Protein AF-W1YKC3-F1 (afdb_monomer_lite)

InterPro domains:
  IPR027417 P-loop containing nucleoside triphosphate hydrolase [G3DSA:3.40.50.300] (1-87)

Sequence (88 aa):
VDMMFDAGLIEEVEQLIKSGVNPDCQAFKGIGYKEVVEYMNGSISLDECRDLIKKNTRHFAKRQITWYKRMPYIEWIHIDSNTSKDFI

Foldseek 3Di:
DVVCVVVPLLVVLVVCVVVVNDCPDPVCVDQSNVLSVCVVVVNDPPVVSVVSSVVVVVVVVVVVVVVVVVPPPDDDDDDDPVNVPPPD

Structure (mmCIF, N/CA/C/O backbone):
data_AF-W1YKC3-F1
#
_entry.id   AF-W1YKC3-F1
#
loop_
_atom_site.group_PDB
_atom_site.id
_atom_site.type_symbol
_atom_site.label_atom_id
_atom_site.label_alt_id
_atom_site.label_comp_id
_atom_site.label_asym_id
_atom_site.label_entity_id
_atom_site.label_seq_id
_atom_site.pdbx_PDB_ins_code
_atom_site.Cartn_x
_atom_site.Cartn_y
_atom_site.Cartn_z
_atom_site.occupancy
_atom_site.B_iso_or_equiv
_atom_site.auth_seq_id
_atom_site.auth_comp_id
_atom_site.auth_asym_id
_atom_site.auth_atom_id
_atom_site.pdbx_PDB_model_num
ATOM 1 N N . VAL A 1 1 ? -2.212 7.775 -3.843 1.00 86.81 1 VAL A N 1
ATOM 2 C CA . VAL A 1 1 ? -2.433 7.388 -2.431 1.00 86.81 1 VAL A CA 1
ATOM 3 C C . VAL A 1 1 ? -3.250 8.442 -1.725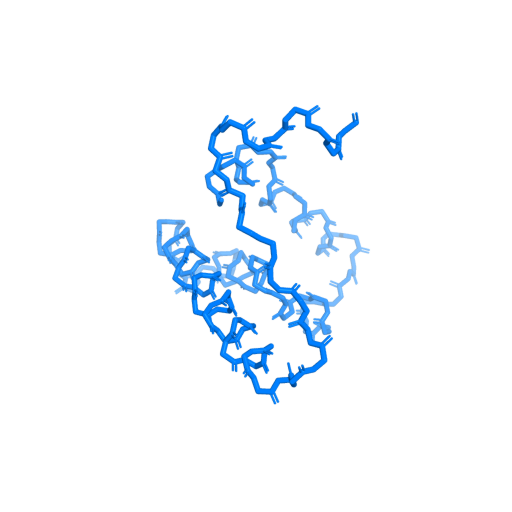 1.00 86.81 1 VAL A C 1
ATOM 5 O O . VAL A 1 1 ? -4.316 8.083 -1.270 1.00 86.81 1 VAL A O 1
ATOM 8 N N . ASP A 1 2 ? -2.833 9.712 -1.703 1.00 88.56 2 ASP A N 1
ATOM 9 C CA . ASP A 1 2 ? -3.613 10.766 -1.026 1.00 88.56 2 ASP A CA 1
ATOM 10 C C . ASP A 1 2 ? -5.059 10.836 -1.553 1.00 88.56 2 ASP A C 1
ATOM 12 O O . ASP A 1 2 ? -5.989 10.656 -0.781 1.00 88.56 2 ASP A O 1
ATOM 16 N N . MET A 1 3 ? -5.241 10.831 -2.879 1.00 91.06 3 MET A N 1
ATOM 17 C CA . MET A 1 3 ? -6.572 10.723 -3.501 1.00 91.06 3 MET A CA 1
ATOM 18 C C . MET A 1 3 ? -7.383 9.478 -3.089 1.00 91.06 3 MET A C 1
ATOM 20 O O . MET A 1 3 ? -8.603 9.528 -3.121 1.00 91.06 3 MET A O 1
ATOM 24 N N . MET A 1 4 ? -6.742 8.352 -2.741 1.00 88.44 4 MET A N 1
ATOM 25 C CA . MET A 1 4 ? -7.464 7.150 -2.282 1.00 88.44 4 MET A CA 1
ATOM 26 C C . MET A 1 4 ? -8.018 7.360 -0.873 1.00 88.44 4 MET A C 1
ATOM 28 O O . MET A 1 4 ? -9.134 6.947 -0.585 1.00 88.44 4 MET A O 1
ATOM 32 N N . PHE A 1 5 ? -7.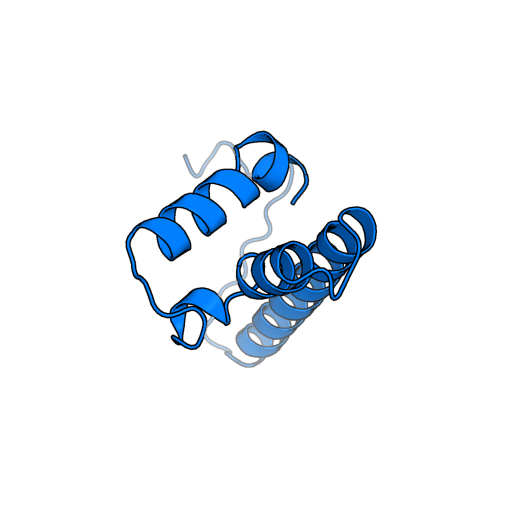243 8.013 -0.003 1.00 91.31 5 PHE A N 1
ATOM 33 C CA . PHE A 1 5 ? -7.706 8.387 1.331 1.00 91.31 5 PHE A CA 1
ATOM 34 C C . PHE A 1 5 ? -8.818 9.432 1.247 1.00 91.31 5 PHE A C 1
ATOM 36 O O . PHE A 1 5 ? -9.835 9.265 1.905 1.00 91.31 5 PHE A O 1
ATOM 43 N N . ASP A 1 6 ? -8.661 10.444 0.392 1.00 91.44 6 ASP A N 1
ATOM 44 C CA . ASP A 1 6 ? -9.684 11.477 0.186 1.00 91.44 6 ASP A CA 1
ATOM 45 C C . ASP A 1 6 ? -10.982 10.900 -0.409 1.00 91.44 6 ASP A C 1
ATOM 47 O O . ASP A 1 6 ? -12.065 11.421 -0.159 1.00 91.44 6 ASP A O 1
ATOM 51 N N . ALA A 1 7 ? -10.883 9.808 -1.175 1.00 93.19 7 ALA A N 1
ATOM 52 C CA . ALA A 1 7 ? -12.024 9.082 -1.730 1.00 93.19 7 ALA A CA 1
ATOM 53 C C . ALA A 1 7 ? -12.684 8.090 -0.751 1.00 93.19 7 ALA A C 1
ATOM 55 O O . ALA A 1 7 ? -13.680 7.469 -1.116 1.00 93.19 7 ALA A O 1
ATOM 56 N N . GLY A 1 8 ? -12.161 7.936 0.469 1.00 93.31 8 GLY A N 1
ATOM 57 C CA . GLY A 1 8 ? -12.787 7.125 1.514 1.00 93.31 8 GLY A CA 1
ATOM 58 C C . GLY A 1 8 ? -12.264 5.688 1.653 1.00 93.31 8 GLY A C 1
ATOM 59 O O . GLY A 1 8 ? -13.032 4.765 1.924 1.00 93.31 8 GLY A O 1
ATOM 60 N N . LEU A 1 9 ? -10.959 5.461 1.449 1.00 92.81 9 LEU A N 1
ATOM 61 C CA . LEU A 1 9 ? -10.345 4.129 1.593 1.00 92.81 9 LEU A CA 1
ATOM 62 C C . LEU A 1 9 ? -10.561 3.507 2.988 1.00 92.81 9 LEU A C 1
ATOM 64 O O . LEU A 1 9 ? -10.715 2.293 3.103 1.00 92.81 9 LEU A O 1
ATOM 68 N N . ILE A 1 10 ? -10.541 4.314 4.052 1.00 94.00 10 ILE A N 1
ATOM 69 C CA . ILE A 1 10 ? -10.695 3.808 5.426 1.00 94.00 10 ILE A CA 1
ATOM 70 C C . ILE A 1 10 ? -12.130 3.328 5.641 1.00 94.00 10 ILE A C 1
ATOM 72 O O . ILE A 1 10 ? -12.357 2.251 6.188 1.00 94.00 10 ILE A O 1
ATOM 76 N N . GLU A 1 11 ? -13.087 4.115 5.166 1.00 95.12 11 GLU A N 1
ATOM 77 C CA . GLU A 1 11 ? -14.517 3.856 5.233 1.00 95.12 11 GLU A CA 1
ATOM 78 C C . GLU A 1 11 ? -14.877 2.583 4.461 1.00 95.12 11 GLU A C 1
ATOM 80 O O . GLU A 1 11 ? -15.654 1.766 4.952 1.00 95.12 11 GLU A O 1
ATOM 85 N N . GLU A 1 12 ? -14.278 2.370 3.287 1.00 94.25 12 GLU A N 1
ATOM 86 C CA . GLU A 1 12 ? -14.454 1.141 2.508 1.00 94.25 12 GLU A CA 1
ATOM 87 C C . GLU A 1 12 ? -13.983 -0.096 3.291 1.00 94.25 12 GLU A C 1
ATOM 89 O O . GLU A 1 12 ? -14.724 -1.073 3.432 1.00 94.25 12 GLU A O 1
ATOM 94 N N . VAL A 1 13 ? -12.770 -0.050 3.853 1.00 93.31 13 VAL A N 1
ATOM 95 C CA . VAL A 1 13 ? -12.208 -1.155 4.647 1.00 93.31 13 VAL A CA 1
ATOM 96 C C . VAL A 1 13 ? -13.063 -1.430 5.884 1.00 93.31 13 VAL A C 1
ATOM 98 O O . VAL A 1 13 ? -13.366 -2.587 6.183 1.00 93.31 13 VAL A O 1
ATOM 101 N N . GLU A 1 14 ? -13.511 -0.379 6.571 1.00 93.06 14 GLU A N 1
ATOM 102 C CA . GLU A 1 14 ? -14.393 -0.498 7.728 1.00 93.06 14 GLU A CA 1
ATOM 103 C C . GLU A 1 14 ? -15.721 -1.176 7.363 1.00 93.06 14 GLU A C 1
ATOM 105 O O . GLU A 1 14 ? -16.170 -2.082 8.070 1.00 93.06 14 GLU A O 1
ATOM 110 N N . GLN A 1 15 ? -16.347 -0.770 6.256 1.00 94.56 15 GLN A N 1
ATOM 111 C CA . GLN A 1 15 ? -17.594 -1.367 5.780 1.00 94.56 15 GLN A CA 1
ATOM 112 C C . GLN A 1 15 ? -17.422 -2.845 5.424 1.00 94.56 15 GLN A C 1
ATOM 114 O O . GLN A 1 15 ? -18.275 -3.660 5.782 1.00 94.56 15 GLN A O 1
ATOM 119 N N . LEU A 1 16 ? -16.311 -3.216 4.783 1.00 93.25 16 LEU A N 1
ATOM 120 C CA . LEU A 1 16 ? -16.022 -4.609 4.439 1.00 93.25 16 LEU A CA 1
ATOM 121 C C . LEU A 1 16 ? -15.893 -5.486 5.690 1.00 93.25 16 LEU A C 1
ATOM 123 O O . LEU A 1 16 ? -16.511 -6.550 5.756 1.00 93.25 16 LEU A O 1
ATOM 127 N N . ILE A 1 17 ? -15.173 -5.022 6.713 1.00 90.38 17 ILE A N 1
ATOM 128 C CA . ILE A 1 17 ? -15.052 -5.748 7.986 1.00 90.38 17 ILE A CA 1
ATOM 129 C C . ILE A 1 17 ? -16.420 -5.851 8.674 1.00 90.38 17 ILE A C 1
ATOM 131 O O . ILE A 1 17 ? -16.821 -6.939 9.089 1.00 90.38 17 ILE A O 1
ATOM 135 N N . LYS A 1 18 ? -17.180 -4.748 8.739 1.00 92.56 18 LYS A N 1
ATOM 136 C CA . LYS A 1 18 ? -18.536 -4.728 9.323 1.00 92.56 18 LYS A CA 1
ATOM 137 C C . LYS A 1 18 ? -19.510 -5.654 8.593 1.00 92.56 18 LYS A C 1
ATOM 139 O O . LYS A 1 18 ? -20.398 -6.214 9.229 1.00 92.56 18 LYS A O 1
ATOM 144 N N . SER A 1 19 ? -19.338 -5.848 7.286 1.00 92.69 19 SER A N 1
ATOM 145 C CA . SER A 1 19 ? -20.147 -6.779 6.489 1.00 92.69 19 SER A CA 1
ATOM 146 C C . SER A 1 19 ? -19.820 -8.262 6.734 1.00 92.69 19 SER A C 1
ATOM 148 O O . SER A 1 19 ? -20.499 -9.136 6.199 1.00 92.69 19 SER A O 1
ATOM 150 N N . GLY A 1 20 ? -18.815 -8.557 7.569 1.00 90.44 20 GLY A N 1
ATOM 151 C CA . GLY A 1 20 ? -18.432 -9.913 7.963 1.00 90.44 20 GLY A CA 1
ATOM 152 C C . GLY A 1 20 ? -17.346 -10.543 7.091 1.00 90.44 20 GLY A C 1
ATOM 153 O O . GLY A 1 20 ? -17.092 -11.743 7.210 1.00 90.44 20 GLY A O 1
ATOM 154 N N . VAL A 1 21 ? -16.687 -9.770 6.220 1.00 89.50 21 VAL A N 1
ATOM 155 C CA . VAL A 1 21 ? -15.542 -10.277 5.454 1.00 89.50 21 VAL A CA 1
ATOM 156 C C . VAL A 1 21 ? -14.382 -10.517 6.413 1.00 89.50 21 VAL A C 1
ATOM 158 O O . VAL A 1 21 ? -13.965 -9.619 7.140 1.00 89.50 21 VAL A O 1
ATOM 161 N N . ASN A 1 22 ? -13.843 -11.736 6.400 1.00 88.12 22 ASN A N 1
ATOM 162 C CA . ASN A 1 22 ? -12.725 -12.104 7.260 1.00 88.12 22 ASN A CA 1
ATOM 163 C C . ASN A 1 22 ? -11.473 -11.257 6.921 1.00 88.12 22 ASN A C 1
ATOM 165 O O . ASN A 1 22 ? -10.990 -11.364 5.786 1.00 88.12 22 ASN A O 1
ATOM 169 N N . PRO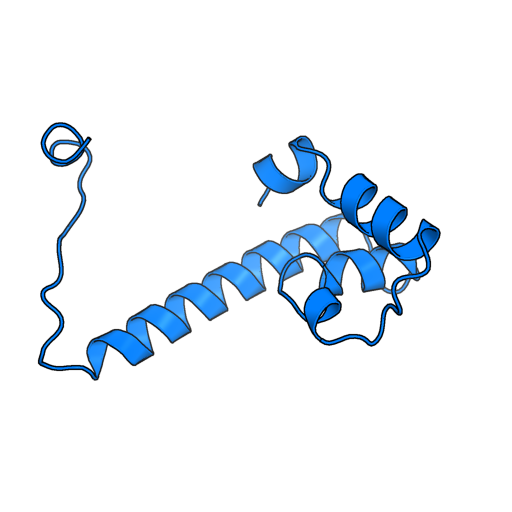 A 1 23 ? -10.912 -10.487 7.879 1.00 84.06 23 PRO A N 1
ATOM 170 C CA . PRO A 1 23 ? -9.684 -9.705 7.695 1.00 84.06 23 PRO A CA 1
ATOM 171 C C . PRO A 1 23 ? -8.458 -10.520 7.250 1.00 84.06 23 PRO A C 1
ATOM 173 O O . PRO A 1 23 ? -7.558 -9.977 6.617 1.00 84.06 23 PRO A O 1
ATOM 176 N N . ASP A 1 24 ? -8.426 -11.829 7.513 1.00 87.62 24 ASP A N 1
ATOM 177 C CA . ASP A 1 24 ? -7.322 -12.715 7.119 1.00 87.62 24 ASP A CA 1
ATOM 178 C C . ASP A 1 24 ? -7.418 -13.215 5.667 1.00 87.62 24 ASP A C 1
ATOM 180 O O . ASP A 1 24 ? -6.525 -13.925 5.175 1.00 87.62 24 ASP A O 1
ATOM 184 N N . CYS A 1 25 ? -8.500 -12.879 4.954 1.00 91.19 25 CYS A N 1
ATOM 185 C CA . CYS A 1 25 ? -8.685 -13.325 3.580 1.00 91.19 25 CYS A CA 1
ATOM 186 C C . CYS A 1 25 ? -7.656 -12.695 2.627 1.00 91.19 25 CYS A C 1
ATOM 188 O O . CYS A 1 25 ? -7.048 -11.657 2.888 1.00 91.19 25 CYS A O 1
ATOM 190 N N . GLN A 1 26 ? -7.458 -13.334 1.472 1.00 90.69 26 GLN A N 1
ATOM 191 C CA . GLN A 1 26 ? -6.442 -12.908 0.509 1.00 90.69 26 GLN A CA 1
ATOM 192 C C . GLN A 1 26 ? -6.665 -11.477 -0.010 1.00 90.69 26 GLN A C 1
ATOM 194 O O . GLN A 1 26 ? -5.688 -10.795 -0.311 1.00 90.69 26 GLN A O 1
ATOM 199 N N . ALA A 1 27 ? -7.917 -11.014 -0.087 1.00 89.56 27 ALA A N 1
ATOM 200 C CA . ALA A 1 27 ? -8.245 -9.668 -0.556 1.00 89.56 27 ALA A CA 1
ATOM 201 C C . ALA A 1 27 ? -7.662 -8.578 0.362 1.00 89.56 27 ALA A C 1
ATOM 203 O O . ALA A 1 27 ? -7.049 -7.631 -0.126 1.00 89.56 27 ALA A O 1
ATOM 204 N N . PHE A 1 28 ? -7.734 -8.764 1.685 1.00 89.69 28 PHE A N 1
ATOM 205 C CA . PHE A 1 28 ? -7.178 -7.813 2.656 1.00 89.69 28 PHE A CA 1
ATOM 206 C C . PHE A 1 28 ? -5.649 -7.791 2.700 1.00 89.69 28 PHE A C 1
ATOM 208 O O . PHE A 1 28 ? -5.064 -6.866 3.252 1.00 89.69 28 PHE A O 1
ATOM 215 N N . LYS A 1 29 ? -4.969 -8.760 2.077 1.00 90.69 29 LYS A N 1
ATOM 216 C CA . LYS A 1 29 ? -3.500 -8.760 1.969 1.00 90.69 29 LYS A CA 1
ATOM 217 C C . LYS A 1 29 ? -2.981 -7.833 0.864 1.00 90.69 29 LYS A C 1
ATOM 219 O O . LYS A 1 29 ? -1.766 -7.713 0.699 1.00 90.69 29 LYS A O 1
ATOM 224 N N . GLY A 1 30 ? -3.875 -7.206 0.095 1.00 93.19 30 GLY A N 1
ATOM 225 C CA . GLY A 1 30 ? -3.527 -6.198 -0.901 1.00 93.19 30 GLY A CA 1
ATOM 226 C C . GLY A 1 30 ? -2.918 -4.937 -0.279 1.00 93.19 30 GLY A C 1
ATOM 227 O O . GLY A 1 30 ? -3.244 -4.567 0.848 1.00 93.19 30 GLY A O 1
ATOM 228 N N . ILE A 1 31 ? -2.041 -4.268 -1.038 1.00 93.94 31 ILE A N 1
ATOM 229 C CA . ILE A 1 31 ? -1.477 -2.961 -0.661 1.00 93.94 31 ILE A CA 1
ATOM 230 C C . ILE A 1 31 ? -2.626 -1.952 -0.566 1.00 93.94 31 ILE A C 1
ATOM 232 O O . ILE A 1 31 ? -3.424 -1.846 -1.495 1.00 93.94 31 ILE A O 1
ATOM 236 N N . GLY A 1 32 ? -2.696 -1.209 0.533 1.00 93.12 32 GLY A N 1
ATOM 237 C CA . GLY A 1 32 ? -3.822 -0.346 0.879 1.00 93.12 32 GLY A CA 1
ATOM 238 C C . GLY A 1 32 ? -4.647 -0.974 1.993 1.00 93.12 32 GLY A C 1
ATOM 239 O O . GLY A 1 32 ? -4.645 -0.479 3.112 1.00 93.12 32 GLY A O 1
ATOM 240 N N . TYR A 1 33 ? -5.299 -2.098 1.701 1.00 94.31 33 TYR A N 1
ATOM 241 C CA . TYR A 1 33 ? -6.178 -2.793 2.645 1.00 94.31 33 TYR A CA 1
ATOM 242 C C . TYR A 1 33 ? -5.424 -3.302 3.870 1.00 94.31 33 TYR A C 1
ATOM 244 O O . TYR A 1 33 ? -5.864 -3.080 4.995 1.00 94.31 33 TYR A O 1
ATOM 252 N N . LYS A 1 34 ? -4.266 -3.937 3.662 1.00 94.38 34 LYS A N 1
ATOM 253 C CA . LYS A 1 34 ? -3.468 -4.499 4.752 1.00 94.38 34 LYS A CA 1
ATOM 254 C C . LYS A 1 34 ? -3.050 -3.415 5.747 1.00 94.38 34 LYS A C 1
ATOM 256 O O . LYS A 1 34 ? -3.222 -3.577 6.951 1.00 94.38 34 LYS A O 1
ATOM 261 N N . GLU A 1 35 ? -2.505 -2.315 5.240 1.00 95.69 35 GLU A N 1
ATOM 262 C CA . GLU A 1 35 ? -2.035 -1.201 6.060 1.00 95.69 35 GLU A CA 1
ATOM 263 C C . GLU A 1 35 ? -3.193 -0.496 6.780 1.00 95.69 35 GLU A C 1
ATOM 265 O O . GLU A 1 35 ? -3.036 -0.069 7.922 1.00 95.69 35 GLU A O 1
ATOM 270 N N . VAL A 1 36 ? -4.368 -0.386 6.151 1.00 95.25 36 VAL A N 1
ATOM 271 C CA . VAL A 1 36 ? -5.553 0.175 6.817 1.00 95.25 36 VAL A CA 1
ATOM 272 C C . VAL A 1 36 ? -6.047 -0.752 7.926 1.00 95.25 36 VAL A C 1
ATOM 274 O O . VAL A 1 36 ? -6.355 -0.268 9.007 1.00 95.25 36 VAL A O 1
ATOM 277 N N . VAL A 1 37 ? -6.050 -2.073 7.726 1.00 93.94 37 VAL A N 1
ATOM 278 C CA . VAL A 1 37 ? -6.387 -3.037 8.790 1.00 93.94 37 VAL A CA 1
ATOM 279 C C . VAL A 1 37 ? -5.413 -2.922 9.972 1.00 93.94 37 VAL A C 1
ATOM 281 O O . VAL A 1 37 ? -5.848 -2.903 11.122 1.00 93.94 37 VAL A O 1
ATOM 284 N N . GLU A 1 38 ? -4.106 -2.792 9.721 1.00 93.94 38 GLU A N 1
ATOM 285 C CA . GLU A 1 38 ? -3.098 -2.572 10.775 1.00 93.94 38 GLU A CA 1
ATOM 286 C C . GLU A 1 38 ? -3.347 -1.263 11.549 1.00 93.94 38 GLU A C 1
ATOM 288 O O . GLU A 1 38 ? -3.232 -1.242 12.779 1.00 93.94 38 GLU A O 1
ATOM 293 N N . TYR A 1 39 ? -3.745 -0.195 10.850 1.00 95.31 39 TYR A N 1
ATOM 294 C CA . TYR A 1 39 ? -4.161 1.069 11.462 1.00 95.31 39 TYR A CA 1
ATOM 295 C C . TYR A 1 39 ? -5.426 0.907 12.319 1.00 95.31 39 TYR A C 1
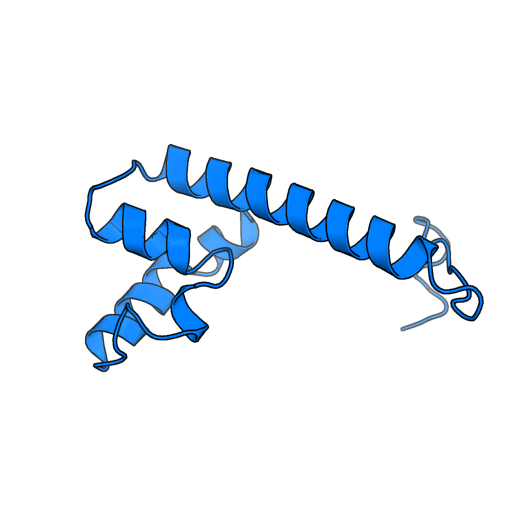ATOM 297 O O . TYR A 1 39 ? -5.447 1.344 13.468 1.00 95.31 39 TYR A O 1
ATOM 305 N N . MET A 1 40 ? -6.458 0.229 11.808 1.00 91.69 40 MET A N 1
ATOM 306 C CA . MET A 1 40 ? -7.712 -0.003 12.538 1.00 91.69 40 MET A CA 1
ATOM 307 C C . MET A 1 40 ? -7.520 -0.875 13.784 1.00 91.69 40 MET A C 1
ATOM 309 O O . MET A 1 40 ? -8.202 -0.675 14.787 1.00 91.69 40 MET A O 1
ATOM 313 N N . ASN A 1 41 ? -6.554 -1.794 13.754 1.00 91.62 41 ASN A N 1
ATOM 314 C CA . ASN A 1 41 ? -6.150 -2.594 14.911 1.00 91.62 41 ASN A CA 1
ATOM 315 C C . ASN A 1 41 ? -5.277 -1.813 15.916 1.00 91.62 41 ASN A C 1
ATOM 317 O O . ASN A 1 41 ? -4.841 -2.382 16.915 1.00 91.62 41 ASN A O 1
ATOM 321 N N . GLY A 1 42 ? -4.974 -0.536 15.653 1.00 93.81 42 GLY A N 1
ATOM 322 C CA . GLY A 1 42 ? -4.149 0.315 16.514 1.00 93.81 42 GLY A CA 1
ATOM 323 C C . GLY A 1 42 ? -2.662 -0.049 16.522 1.00 93.81 42 GLY A C 1
ATOM 324 O O . GLY A 1 42 ? -1.941 0.370 17.423 1.00 93.81 42 GLY A O 1
ATOM 325 N N . SER A 1 43 ? -2.194 -0.842 15.550 1.00 96.31 43 SER A N 1
ATOM 326 C CA . SER A 1 43 ? -0.792 -1.285 15.473 1.00 96.31 43 SER A CA 1
ATOM 327 C C . SER A 1 43 ? 0.138 -0.227 14.876 1.00 96.31 43 SER A C 1
ATOM 329 O O . SER A 1 43 ? 1.331 -0.235 15.166 1.00 96.31 43 SER A O 1
ATOM 331 N N . ILE A 1 44 ? -0.404 0.668 14.046 1.00 96.81 44 ILE A N 1
ATOM 332 C CA . ILE A 1 44 ? 0.308 1.786 13.414 1.00 96.81 44 ILE A CA 1
ATOM 333 C C . ILE A 1 44 ? -0.564 3.046 13.430 1.00 96.81 44 ILE A C 1
ATOM 335 O O . ILE A 1 44 ? -1.792 2.966 13.488 1.00 96.81 44 ILE A O 1
ATOM 339 N N . SER A 1 45 ? 0.061 4.217 13.348 1.00 97.25 45 SER A N 1
ATOM 340 C CA . SER A 1 45 ? -0.635 5.497 13.183 1.00 97.25 45 SER A CA 1
ATOM 341 C C . SER A 1 45 ? -1.170 5.695 11.757 1.00 97.25 45 SER A C 1
ATOM 343 O O . SER A 1 45 ? -0.765 5.016 10.810 1.00 97.25 45 SER A O 1
ATOM 345 N N . LEU A 1 46 ? -2.077 6.664 11.580 1.00 94.50 46 LEU A N 1
ATOM 346 C CA . LEU A 1 46 ? -2.617 7.012 10.260 1.00 94.50 46 LEU A CA 1
ATOM 347 C C . LEU A 1 46 ? -1.523 7.520 9.305 1.00 94.50 46 LEU A C 1
ATOM 349 O O . LEU A 1 46 ? -1.534 7.193 8.117 1.00 94.50 46 LEU A O 1
ATOM 353 N N . ASP A 1 47 ? -0.568 8.294 9.820 1.00 95.81 47 ASP A N 1
ATOM 354 C CA . ASP A 1 47 ? 0.547 8.809 9.024 1.00 95.81 47 ASP A CA 1
ATOM 355 C C . ASP A 1 47 ? 1.482 7.675 8.588 1.00 95.81 47 ASP A C 1
ATOM 357 O O . ASP A 1 47 ? 1.823 7.572 7.407 1.00 95.81 47 ASP A O 1
ATOM 361 N N . GLU A 1 48 ? 1.806 6.748 9.495 1.00 96.19 48 GLU A N 1
ATOM 362 C CA . GLU A 1 48 ? 2.580 5.547 9.158 1.00 96.19 48 GLU A CA 1
ATOM 363 C C . GLU A 1 48 ? 1.859 4.672 8.128 1.00 96.19 48 GLU A C 1
ATOM 365 O O . GLU A 1 48 ? 2.490 4.183 7.190 1.00 96.19 48 GLU A O 1
ATOM 370 N N . CYS A 1 49 ? 0.539 4.510 8.253 1.00 95.94 49 CYS A N 1
ATOM 371 C CA . CYS A 1 49 ? -0.287 3.803 7.276 1.00 95.94 49 CYS A CA 1
ATOM 372 C C . CYS A 1 49 ? -0.155 4.434 5.880 1.00 95.94 49 CYS A C 1
ATOM 374 O O . CYS A 1 49 ? 0.174 3.748 4.904 1.00 95.94 49 CYS A O 1
ATOM 376 N N . ARG A 1 50 ? -0.325 5.760 5.778 1.00 96.00 50 ARG A N 1
ATOM 377 C CA . ARG A 1 50 ? -0.167 6.509 4.519 1.00 96.00 50 ARG A CA 1
ATOM 378 C C . ARG A 1 50 ? 1.226 6.323 3.921 1.00 96.00 50 ARG A C 1
ATOM 380 O O . ARG A 1 50 ? 1.354 6.071 2.716 1.00 96.00 50 ARG A O 1
ATOM 387 N N . ASP A 1 51 ? 2.264 6.412 4.743 1.00 96.50 51 ASP A N 1
ATOM 388 C CA . ASP A 1 51 ? 3.649 6.276 4.301 1.00 96.50 51 ASP A CA 1
ATOM 389 C C . ASP A 1 51 ? 3.994 4.854 3.854 1.00 96.50 51 ASP A C 1
ATOM 391 O O . ASP A 1 51 ? 4.660 4.671 2.824 1.00 96.50 51 ASP A O 1
ATOM 395 N N . LEU A 1 52 ? 3.491 3.839 4.559 1.00 96.62 52 LEU A N 1
ATOM 396 C CA . LEU A 1 52 ? 3.640 2.437 4.182 1.00 96.62 52 LEU A CA 1
ATOM 397 C C . LEU A 1 52 ? 2.964 2.148 2.844 1.00 96.62 52 LEU A C 1
ATOM 399 O O . LEU A 1 52 ? 3.613 1.583 1.961 1.00 96.62 52 LEU A O 1
ATOM 403 N N . ILE A 1 53 ? 1.730 2.612 2.630 1.00 96.12 53 ILE A N 1
ATOM 404 C CA . ILE A 1 53 ? 1.025 2.428 1.352 1.00 96.12 53 ILE A CA 1
ATOM 405 C C . ILE A 1 53 ? 1.803 3.098 0.216 1.00 96.12 53 ILE A C 1
ATOM 407 O O . ILE A 1 53 ? 2.044 2.477 -0.825 1.00 96.12 53 ILE A O 1
ATOM 411 N N . LYS A 1 54 ? 2.271 4.341 0.406 1.00 96.12 54 LYS A N 1
ATOM 412 C CA . LYS A 1 54 ? 3.110 5.052 -0.577 1.00 96.12 54 LYS A CA 1
ATOM 413 C C . LYS A 1 54 ? 4.379 4.263 -0.906 1.00 96.12 54 LYS A C 1
ATOM 415 O O . LYS A 1 54 ? 4.713 4.076 -2.080 1.00 96.12 54 LYS A O 1
ATOM 420 N N . LYS A 1 55 ? 5.091 3.783 0.114 1.00 96.81 55 LYS A N 1
ATOM 421 C CA . LYS A 1 55 ? 6.328 3.004 -0.034 1.00 96.81 55 LYS A CA 1
ATOM 422 C C . LYS A 1 55 ? 6.083 1.679 -0.755 1.00 96.81 55 LYS A C 1
ATOM 424 O O . LYS A 1 55 ? 6.779 1.376 -1.728 1.00 96.81 55 LYS A O 1
ATOM 429 N N . ASN A 1 56 ? 5.089 0.914 -0.317 1.00 96.69 56 ASN A N 1
ATOM 430 C CA . ASN A 1 56 ? 4.778 -0.405 -0.855 1.00 96.69 56 ASN A CA 1
ATOM 431 C C . ASN A 1 56 ? 4.268 -0.320 -2.294 1.00 96.69 56 ASN A C 1
ATOM 433 O O . ASN A 1 56 ? 4.704 -1.117 -3.126 1.00 96.69 56 ASN A O 1
ATOM 437 N N . THR A 1 57 ? 3.470 0.700 -2.623 1.00 95.62 57 THR A N 1
ATOM 438 C CA . THR A 1 57 ? 3.028 0.982 -3.998 1.00 95.62 57 THR A CA 1
ATOM 439 C C . THR A 1 57 ? 4.219 1.255 -4.921 1.00 95.62 57 THR A C 1
ATOM 441 O O . THR A 1 57 ? 4.327 0.646 -5.985 1.00 95.62 57 THR A O 1
ATOM 444 N N . ARG A 1 58 ? 5.183 2.094 -4.504 1.00 96.12 58 ARG A N 1
ATOM 445 C CA . ARG A 1 58 ? 6.410 2.354 -5.288 1.00 96.12 58 ARG A CA 1
ATOM 446 C C . ARG A 1 58 ? 7.256 1.097 -5.480 1.00 96.12 58 ARG A C 1
ATOM 448 O O . ARG A 1 58 ? 7.743 0.835 -6.580 1.00 96.12 58 ARG A O 1
ATOM 455 N N . HIS A 1 59 ? 7.436 0.306 -4.424 1.00 96.69 59 HIS A N 1
ATOM 456 C CA . HIS A 1 59 ? 8.162 -0.961 -4.518 1.00 96.69 59 HIS A CA 1
ATOM 457 C C . HIS A 1 59 ? 7.464 -1.949 -5.451 1.00 96.69 59 HIS A C 1
ATOM 459 O O . HIS A 1 59 ? 8.133 -2.630 -6.228 1.00 96.69 59 HIS A O 1
ATOM 465 N N . PHE A 1 60 ? 6.136 -2.018 -5.397 1.00 95.88 60 PHE A N 1
ATOM 466 C CA . PHE A 1 60 ? 5.348 -2.870 -6.272 1.00 95.88 60 PHE A CA 1
ATOM 467 C C . PHE A 1 60 ? 5.474 -2.445 -7.736 1.00 95.88 60 PHE A C 1
ATOM 469 O O . PHE A 1 60 ? 5.849 -3.278 -8.55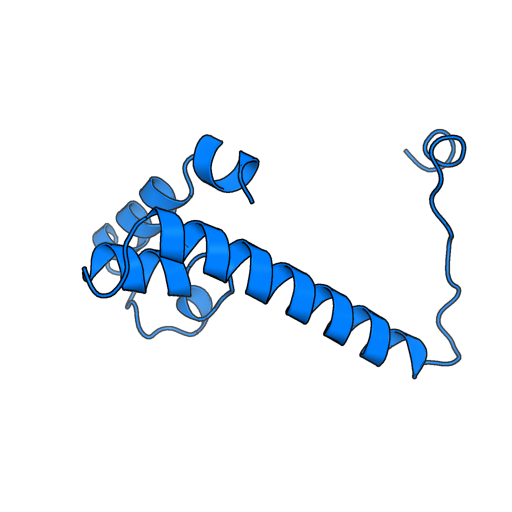8 1.00 95.88 60 PHE A O 1
ATOM 476 N N . ALA A 1 61 ? 5.318 -1.154 -8.042 1.00 95.25 61 ALA A N 1
ATOM 477 C CA . ALA A 1 61 ? 5.528 -0.616 -9.386 1.00 95.25 61 ALA A CA 1
ATOM 478 C C . ALA A 1 61 ? 6.946 -0.917 -9.912 1.00 95.25 61 ALA A C 1
ATOM 480 O O . ALA A 1 61 ? 7.118 -1.403 -11.029 1.00 95.25 61 ALA A O 1
ATOM 481 N N . LYS A 1 62 ? 7.984 -0.735 -9.080 1.00 96.12 62 LYS A N 1
ATOM 482 C CA . LYS A 1 62 ? 9.368 -1.089 -9.444 1.00 96.12 62 LYS A CA 1
ATOM 483 C C . LYS A 1 62 ? 9.526 -2.582 -9.744 1.00 96.12 62 LYS A C 1
ATOM 485 O O . LYS A 1 62 ? 10.234 -2.940 -10.689 1.00 96.12 62 LYS A O 1
ATOM 490 N N . ARG A 1 63 ? 8.898 -3.459 -8.951 1.00 96.75 63 ARG A N 1
ATOM 491 C CA . ARG A 1 63 ? 8.907 -4.911 -9.193 1.00 96.75 63 ARG A CA 1
ATOM 492 C C . ARG A 1 63 ? 8.203 -5.257 -10.500 1.00 96.75 63 ARG A C 1
ATOM 494 O O . ARG A 1 63 ? 8.776 -6.016 -11.273 1.00 96.75 63 ARG A O 1
ATOM 501 N N . GLN A 1 64 ? 7.039 -4.666 -10.772 1.00 96.25 64 GLN A N 1
ATOM 502 C CA . GLN A 1 64 ? 6.315 -4.856 -12.032 1.00 96.25 64 GLN A CA 1
ATOM 503 C C . GLN A 1 64 ? 7.177 -4.451 -13.230 1.00 96.25 64 GLN A C 1
ATOM 505 O O . GLN A 1 64 ? 7.399 -5.267 -14.117 1.00 96.25 64 GLN A O 1
ATOM 510 N N . ILE A 1 65 ? 7.764 -3.249 -13.211 1.00 93.62 65 ILE A N 1
ATOM 511 C CA . ILE A 1 65 ? 8.662 -2.782 -14.280 1.00 93.62 65 ILE A CA 1
ATOM 512 C C . ILE A 1 65 ? 9.845 -3.739 -14.460 1.00 93.62 65 ILE A C 1
ATOM 514 O O . ILE A 1 65 ? 10.189 -4.105 -15.579 1.00 93.62 65 ILE A O 1
ATOM 518 N N . THR A 1 66 ? 10.473 -4.164 -13.360 1.00 95.38 66 THR A N 1
ATOM 519 C CA . THR A 1 66 ? 11.614 -5.093 -13.402 1.00 95.38 66 THR A CA 1
ATOM 520 C C . THR A 1 66 ? 11.225 -6.441 -14.007 1.00 95.38 66 THR A C 1
ATOM 522 O O . THR A 1 66 ? 12.018 -7.040 -14.729 1.00 95.38 66 THR A O 1
ATOM 525 N N . TRP A 1 67 ? 10.017 -6.920 -13.714 1.00 95.31 67 TRP A N 1
ATOM 526 C CA . TRP A 1 67 ? 9.493 -8.174 -14.238 1.00 95.31 67 TRP A CA 1
ATOM 527 C C . TRP A 1 67 ? 9.180 -8.067 -15.735 1.00 95.31 67 TRP A C 1
ATOM 529 O O . TRP A 1 67 ? 9.669 -8.884 -16.510 1.00 95.31 67 TRP A O 1
ATOM 539 N N . TYR A 1 68 ? 8.493 -7.002 -16.159 1.00 94.75 68 TYR A N 1
ATOM 540 C CA . TYR A 1 68 ? 8.195 -6.747 -17.572 1.00 94.75 68 TYR A CA 1
ATOM 541 C C . TYR A 1 68 ? 9.448 -6.515 -18.418 1.00 94.75 68 TYR A C 1
ATOM 543 O O . TYR A 1 68 ? 9.515 -6.977 -19.550 1.00 94.75 68 TYR A O 1
ATOM 551 N N . LYS A 1 69 ? 10.499 -5.890 -17.872 1.00 91.50 69 LYS A N 1
ATOM 552 C CA . LYS A 1 69 ? 11.778 -5.717 -18.589 1.00 91.50 69 LYS A CA 1
ATOM 553 C C . LYS A 1 69 ? 12.455 -7.035 -18.978 1.00 91.50 69 LYS A C 1
ATOM 555 O O . LYS A 1 69 ? 13.334 -7.026 -19.831 1.00 91.50 69 LYS A O 1
ATOM 560 N N . ARG A 1 70 ? 12.083 -8.157 -18.354 1.00 93.69 70 ARG A N 1
ATOM 561 C CA . ARG A 1 70 ? 12.596 -9.494 -18.697 1.00 93.69 70 ARG A CA 1
ATOM 562 C C . ARG A 1 70 ? 11.814 -10.161 -19.832 1.00 93.69 70 ARG A C 1
ATOM 564 O O . ARG A 1 70 ? 12.184 -11.256 -20.240 1.00 93.69 70 ARG A O 1
ATOM 571 N N . MET A 1 71 ? 10.742 -9.537 -20.319 1.00 95.31 71 MET A N 1
ATOM 572 C CA . MET A 1 71 ? 9.883 -10.067 -21.373 1.00 95.31 71 MET A CA 1
ATOM 573 C C . MET A 1 71 ? 10.229 -9.392 -22.706 1.00 95.31 71 MET A C 1
ATOM 575 O O . MET A 1 71 ? 9.882 -8.228 -22.902 1.00 95.31 71 MET A O 1
ATOM 579 N N . PRO A 1 72 ? 10.911 -10.091 -23.633 1.00 91.94 72 PRO A N 1
ATOM 580 C CA . PRO A 1 72 ? 11.427 -9.479 -24.861 1.00 91.94 72 PRO A CA 1
ATOM 581 C C . PRO A 1 72 ? 10.333 -9.107 -25.872 1.00 91.94 72 PRO A C 1
ATOM 583 O O . PRO A 1 72 ? 10.602 -8.361 -26.803 1.00 91.94 72 PRO A O 1
ATOM 586 N N . TYR A 1 73 ? 9.115 -9.624 -25.697 1.00 93.56 73 TYR A N 1
ATOM 587 C CA . TYR A 1 73 ? 7.962 -9.366 -26.565 1.00 93.56 73 TYR A CA 1
ATOM 588 C C . TYR A 1 73 ? 7.138 -8.138 -26.146 1.00 93.56 73 TYR A C 1
ATOM 590 O O . TYR A 1 73 ? 6.118 -7.854 -26.764 1.00 93.56 73 TYR A O 1
ATOM 598 N N . ILE A 1 74 ? 7.525 -7.441 -25.072 1.00 93.06 74 ILE A N 1
ATOM 599 C CA . ILE A 1 74 ? 6.830 -6.228 -24.632 1.00 93.06 74 ILE A CA 1
ATOM 600 C C . ILE A 1 74 ? 7.389 -5.024 -25.385 1.00 93.06 74 ILE A C 1
ATOM 602 O O . ILE A 1 74 ? 8.556 -4.662 -25.219 1.00 93.06 74 ILE A O 1
ATOM 606 N N . GLU A 1 75 ? 6.525 -4.367 -26.152 1.00 90.81 75 GLU A N 1
ATOM 607 C CA . GLU A 1 75 ? 6.795 -3.056 -26.733 1.00 90.81 75 GLU A CA 1
ATOM 608 C C . GLU A 1 75 ? 6.482 -1.961 -25.705 1.00 90.81 75 GLU A C 1
ATOM 610 O O . GLU A 1 75 ? 5.370 -1.862 -25.184 1.00 90.81 75 GLU A O 1
ATOM 615 N N . TRP A 1 76 ? 7.485 -1.151 -25.365 1.00 89.00 76 TRP A N 1
ATOM 616 C CA . TRP A 1 76 ? 7.344 -0.088 -24.372 1.00 89.00 76 TRP A CA 1
ATOM 617 C C . TRP A 1 76 ? 6.862 1.197 -25.037 1.00 89.00 76 TRP A C 1
ATOM 619 O O . TRP A 1 76 ? 7.559 1.765 -25.875 1.00 89.00 76 TRP A O 1
ATOM 629 N N . ILE A 1 77 ? 5.700 1.686 -24.611 1.00 88.81 77 ILE A N 1
ATOM 630 C CA . ILE A 1 77 ? 5.183 2.992 -25.020 1.00 88.81 77 ILE A CA 1
ATOM 631 C C . ILE A 1 77 ? 5.590 4.016 -23.962 1.00 88.81 77 ILE A C 1
ATOM 633 O O . ILE A 1 77 ? 5.263 3.880 -22.780 1.00 88.81 77 ILE A O 1
ATOM 637 N N . HIS A 1 78 ? 6.321 5.044 -24.383 1.00 83.56 78 HIS A N 1
ATOM 638 C CA . HIS A 1 78 ? 6.676 6.163 -23.520 1.00 83.56 78 HIS A CA 1
ATOM 639 C C . HIS A 1 78 ? 5.556 7.197 -23.552 1.00 83.56 78 HIS A C 1
ATOM 641 O O . HIS A 1 78 ? 5.300 7.804 -24.584 1.00 83.56 78 HIS A O 1
ATOM 647 N N . ILE A 1 79 ? 4.894 7.387 -22.413 1.00 83.12 79 ILE A N 1
ATOM 648 C CA . ILE A 1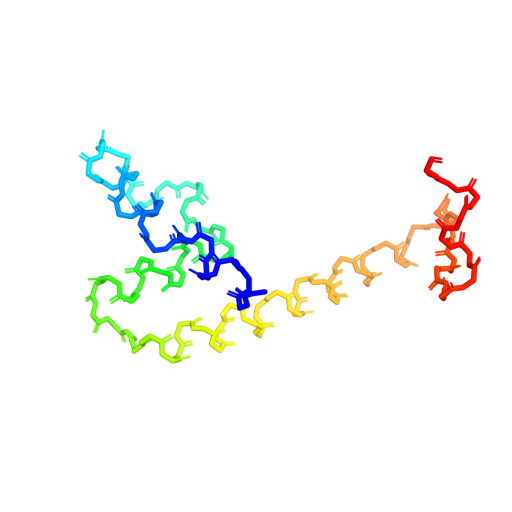 79 ? 3.890 8.436 -22.253 1.00 83.12 79 ILE A CA 1
ATOM 649 C C . ILE A 1 79 ? 4.607 9.684 -21.745 1.00 83.12 79 ILE A C 1
ATOM 651 O O . ILE A 1 79 ? 5.157 9.685 -20.641 1.00 83.12 79 ILE A O 1
ATOM 655 N N . ASP A 1 80 ? 4.592 10.740 -22.548 1.00 80.69 80 ASP A N 1
ATOM 656 C CA . ASP A 1 80 ? 4.921 12.095 -22.120 1.00 80.69 80 ASP A CA 1
ATOM 657 C C . ASP A 1 80 ? 3.671 12.990 -22.156 1.00 80.69 80 ASP A C 1
ATOM 659 O O . ASP A 1 80 ? 2.588 12.581 -22.581 1.00 80.69 80 ASP A O 1
ATOM 663 N N . SER A 1 81 ? 3.804 14.227 -21.683 1.00 70.00 81 SER A N 1
ATOM 664 C CA . SER A 1 81 ? 2.700 15.186 -21.596 1.00 70.00 81 SER A CA 1
ATOM 665 C C . SER A 1 81 ? 2.077 15.561 -22.951 1.00 70.00 81 SER A C 1
ATOM 667 O O . SER A 1 81 ? 0.969 16.095 -22.959 1.00 70.00 81 SER A O 1
ATOM 669 N N . ASN A 1 82 ? 2.739 15.271 -24.077 1.00 64.31 82 ASN A N 1
ATOM 670 C CA . ASN A 1 82 ? 2.228 15.534 -25.424 1.00 64.31 82 ASN A CA 1
ATOM 671 C C . ASN A 1 82 ? 1.601 14.293 -26.083 1.00 64.31 82 ASN A C 1
ATOM 673 O O . ASN A 1 82 ? 0.735 14.448 -26.939 1.00 64.31 82 ASN A O 1
ATOM 677 N N . THR A 1 83 ? 1.980 13.083 -25.662 1.00 59.78 83 THR A N 1
ATOM 678 C CA . THR A 1 83 ? 1.516 11.806 -26.239 1.00 59.78 83 THR A CA 1
ATOM 679 C C . THR A 1 83 ? 0.088 11.433 -25.806 1.00 59.78 83 THR A C 1
ATOM 681 O O . THR A 1 83 ? -0.590 10.652 -26.468 1.00 59.78 83 THR A O 1
ATOM 684 N N . SER A 1 84 ? -0.421 12.012 -24.711 1.00 56.25 84 SER A N 1
ATOM 685 C CA . SER A 1 84 ? -1.711 11.626 -24.110 1.00 56.25 84 SER A CA 1
ATOM 686 C C . SER A 1 84 ? -2.965 11.922 -24.946 1.00 56.25 84 SER A C 1
ATOM 688 O O . SER A 1 84 ? -4.045 11.486 -24.557 1.00 56.25 84 SER A O 1
ATOM 690 N N . LYS A 1 85 ? -2.875 12.677 -26.050 1.00 53.91 85 LYS A N 1
ATOM 691 C CA . LYS A 1 85 ? -4.058 13.050 -26.852 1.00 53.91 85 LYS A CA 1
ATOM 692 C C . LYS A 1 85 ? -4.460 12.018 -27.904 1.00 53.91 85 LYS A C 1
ATOM 694 O O . LYS A 1 85 ? -5.606 12.046 -28.331 1.00 53.91 85 LYS A O 1
ATOM 699 N N . ASP A 1 86 ? -3.563 11.111 -28.277 1.00 54.03 86 ASP A N 1
ATOM 700 C CA . ASP A 1 86 ? -3.778 10.232 -29.435 1.00 54.03 86 ASP A CA 1
ATOM 701 C C . ASP A 1 86 ? -4.328 8.840 -29.062 1.00 54.03 86 ASP A C 1
ATOM 703 O O . ASP A 1 86 ? -4.586 8.023 -29.944 1.00 54.03 86 ASP A O 1
ATOM 707 N N . PHE A 1 87 ? -4.534 8.558 -27.767 1.00 53.12 87 PHE A N 1
ATOM 708 C CA . PHE A 1 87 ? -4.903 7.226 -27.256 1.00 53.12 87 PHE A CA 1
ATOM 709 C C . PHE A 1 87 ? -6.159 7.197 -26.356 1.00 53.12 87 PHE A C 1
ATOM 711 O O . PHE A 1 87 ? -6.360 6.211 -25.643 1.00 53.12 87 PHE A O 1
ATOM 718 N N . ILE A 1 88 ? -6.993 8.248 -26.370 1.00 44.31 88 ILE A N 1
ATOM 719 C CA . ILE A 1 88 ? -8.289 8.308 -25.656 1.00 44.31 88 ILE A CA 1
ATOM 720 C C . ILE A 1 88 ? -9.429 8.465 -26.658 1.00 44.31 88 ILE A C 1
ATOM 722 O O . ILE A 1 88 ? -9.321 9.364 -27.521 1.00 44.31 88 ILE A O 1
#

Secondary structure (DSSP, 8-state):
-HHHHHTTHHHHHHHHHHTT--TTSGGGGSTTHHHHHHHHTTSS-HHHHHHHHHHHHHHHHHHHHHHHTT-TTPPPP---TTGGGS--

Radius of gyration: 17.0 Å; chains: 1; bounding box: 33×29×46 Å

pLDDT: mean 89.64, std 11.06, range [44.31, 97.25]

Organism: NCBI:txid408170